Protein AF-A0A833SF35-F1 (afdb_monomer)

Radius of gyration: 20.29 Å; Cα contacts (8 Å, |Δi|>4): 28; chains: 1; bounding box: 48×50×48 Å

Sequence (119 aa):
MELAERFLLDALAYLECALGVVRYVLLKLRGSPYGRYASPGSAFGLPARAAWAVQELPSLALPLLACAGAGAPAERLNRWPSCILLAMFLVHYAQFVVSGIIFDLKLFDEVSFGTVSMN

pLDDT: mean 74.14, std 14.44, range [38.97, 95.25]

Mean predicted aligned error: 11.82 Å

Structure (mmCIF, N/CA/C/O backbone):
data_AF-A0A833SF35-F1
#
_entry.id   AF-A0A833SF35-F1
#
loop_
_atom_site.group_PDB
_atom_site.id
_atom_site.type_symbol
_atom_site.label_atom_id
_atom_site.label_alt_id
_atom_site.label_comp_id
_atom_site.label_asym_id
_atom_site.label_entity_id
_atom_site.label_seq_id
_atom_site.pdbx_PDB_ins_code
_atom_site.Cartn_x
_atom_site.Cartn_y
_atom_site.Cartn_z
_atom_site.occupancy
_atom_site.B_iso_or_equiv
_atom_site.auth_seq_id
_atom_site.auth_comp_id
_atom_site.auth_asym_id
_atom_site.auth_atom_id
_atom_site.pdbx_PDB_model_num
ATOM 1 N N . MET A 1 1 ? -23.901 -1.908 10.981 1.00 61.47 1 MET A N 1
ATOM 2 C CA . MET A 1 1 ? -22.784 -1.412 10.147 1.00 61.47 1 MET A CA 1
ATOM 3 C C . MET A 1 1 ? -21.484 -2.145 10.448 1.00 61.47 1 MET A C 1
ATOM 5 O O . MET A 1 1 ? -20.906 -2.671 9.513 1.00 61.47 1 MET A O 1
ATOM 9 N N . GLU A 1 2 ? -21.092 -2.304 11.714 1.00 72.12 2 GLU A N 1
ATOM 10 C CA . GLU A 1 2 ? -19.863 -3.028 12.089 1.00 72.12 2 GLU A CA 1
ATOM 11 C C . GLU A 1 2 ? -19.706 -4.452 11.506 1.00 72.12 2 GLU A C 1
ATOM 13 O O . GLU A 1 2 ? -18.603 -4.861 11.162 1.00 72.12 2 GLU A O 1
ATOM 18 N N . LEU A 1 3 ? -20.786 -5.240 11.413 1.00 76.25 3 LEU A N 1
ATOM 19 C CA . LEU A 1 3 ? -20.693 -6.606 10.881 1.00 76.25 3 LEU A CA 1
ATOM 20 C C . LEU A 1 3 ? -20.298 -6.604 9.393 1.00 76.25 3 LEU A C 1
ATOM 22 O O . LEU A 1 3 ? -19.453 -7.389 8.982 1.00 76.25 3 LEU A O 1
ATOM 26 N N . ALA A 1 4 ? -20.877 -5.689 8.610 1.00 84.44 4 ALA A N 1
ATOM 27 C CA . ALA A 1 4 ? -20.548 -5.525 7.196 1.00 84.44 4 ALA A CA 1
ATOM 28 C C . ALA A 1 4 ? -19.116 -4.999 7.003 1.00 84.44 4 ALA A C 1
ATOM 30 O O . ALA A 1 4 ? -18.422 -5.454 6.102 1.00 84.44 4 ALA A O 1
ATOM 31 N N . GLU A 1 5 ? -18.658 -4.097 7.879 1.00 84.50 5 GLU A N 1
ATOM 32 C CA . GLU A 1 5 ? -17.268 -3.623 7.901 1.00 84.50 5 GLU A CA 1
ATOM 33 C C . GLU A 1 5 ? -16.288 -4.775 8.151 1.00 84.50 5 GLU A C 1
ATOM 35 O O . GLU A 1 5 ? -15.343 -4.946 7.387 1.00 84.50 5 GLU A O 1
ATOM 40 N N . ARG A 1 6 ? -16.540 -5.613 9.165 1.00 85.56 6 ARG A N 1
ATOM 41 C CA . ARG A 1 6 ? -15.705 -6.790 9.455 1.00 85.56 6 ARG A CA 1
ATOM 42 C C . ARG A 1 6 ? -15.629 -7.755 8.276 1.00 85.56 6 ARG A C 1
ATOM 44 O O . ARG A 1 6 ? -14.535 -8.135 7.882 1.00 85.56 6 ARG A O 1
ATOM 51 N N . PHE A 1 7 ? -16.772 -8.087 7.675 1.00 91.56 7 PHE A N 1
ATOM 52 C CA . PHE A 1 7 ? -16.796 -8.960 6.499 1.00 91.56 7 PHE A CA 1
ATOM 53 C C . PHE A 1 7 ? -16.013 -8.379 5.320 1.00 91.56 7 PHE A C 1
ATOM 55 O O . PHE A 1 7 ? -15.317 -9.118 4.627 1.00 91.56 7 PHE A O 1
ATOM 62 N N . LEU A 1 8 ? -16.109 -7.067 5.094 1.00 91.25 8 LEU A N 1
ATOM 63 C CA . LEU A 1 8 ? -15.357 -6.402 4.036 1.00 91.25 8 LEU A CA 1
ATOM 64 C C . LEU A 1 8 ? -13.848 -6.445 4.309 1.00 91.25 8 LEU A C 1
ATOM 66 O O . LEU A 1 8 ? -13.081 -6.755 3.401 1.00 91.25 8 LEU A O 1
ATOM 70 N N . LEU A 1 9 ? -13.425 -6.170 5.546 1.00 89.75 9 LEU A N 1
ATOM 71 C CA . LEU A 1 9 ? -12.017 -6.222 5.946 1.00 89.75 9 LEU A CA 1
ATO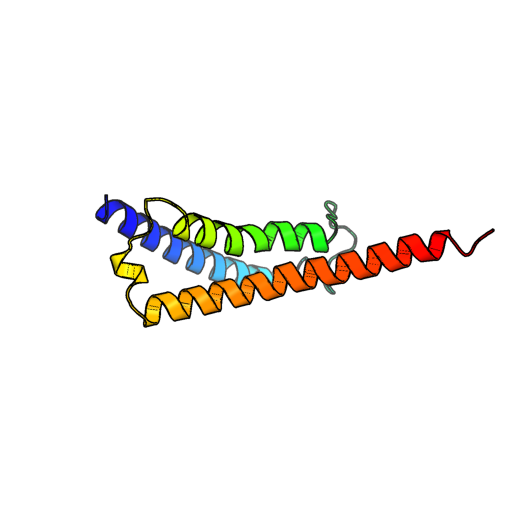M 72 C C . LEU A 1 9 ? -11.439 -7.635 5.807 1.00 89.75 9 LEU A C 1
ATOM 74 O O . LEU A 1 9 ? -10.356 -7.788 5.246 1.00 89.75 9 LEU A O 1
ATOM 78 N N . ASP A 1 10 ? -12.176 -8.661 6.237 1.00 92.56 10 ASP A N 1
ATOM 79 C CA . ASP A 1 10 ? -11.757 -10.057 6.086 1.00 92.56 10 ASP A CA 1
ATOM 80 C C . ASP A 1 10 ? -11.639 -10.442 4.605 1.00 92.56 10 ASP A C 1
ATOM 82 O O . ASP A 1 10 ? -10.640 -11.028 4.186 1.00 92.56 10 ASP A O 1
ATOM 86 N N . ALA A 1 11 ? -12.623 -10.068 3.781 1.00 94.12 11 ALA A N 1
ATOM 87 C CA . ALA A 1 11 ? -12.592 -10.336 2.345 1.00 94.12 11 ALA A CA 1
ATOM 88 C C . ALA A 1 11 ? -11.390 -9.670 1.655 1.00 94.12 11 ALA A C 1
ATOM 90 O O . ALA A 1 11 ? -10.728 -10.304 0.831 1.00 94.12 11 ALA A O 1
ATOM 91 N N . LEU A 1 12 ? -11.078 -8.418 2.009 1.00 92.31 12 LEU A N 1
ATOM 92 C CA . LEU A 1 12 ? -9.908 -7.703 1.496 1.00 92.31 12 LEU A CA 1
ATOM 93 C C . LEU A 1 12 ? -8.597 -8.356 1.949 1.00 92.31 12 LEU A C 1
ATOM 95 O O . LEU A 1 12 ? -7.699 -8.518 1.126 1.00 92.31 12 LEU A O 1
ATOM 99 N N . ALA A 1 13 ? -8.503 -8.799 3.205 1.00 92.50 13 ALA A N 1
ATOM 100 C CA . ALA A 1 13 ? -7.321 -9.491 3.718 1.00 92.50 13 ALA A CA 1
ATOM 101 C C . ALA A 1 13 ? -7.065 -10.820 2.983 1.00 92.50 13 ALA A C 1
ATOM 103 O O . ALA A 1 13 ? -5.936 -11.111 2.575 1.00 92.50 13 ALA A O 1
ATOM 104 N N . TYR A 1 14 ? -8.115 -11.616 2.747 1.00 94.88 14 TYR A N 1
ATOM 105 C CA . TYR A 1 14 ? -7.998 -12.846 1.958 1.00 94.88 14 TYR A CA 1
ATOM 106 C C . TYR A 1 14 ? -7.633 -12.564 0.499 1.00 94.88 14 TYR A C 1
ATOM 108 O O . TYR A 1 14 ? -6.816 -13.286 -0.079 1.00 94.88 14 TYR A O 1
ATOM 116 N N . LEU A 1 15 ? -8.199 -11.507 -0.090 1.00 95.25 15 LEU A N 1
ATOM 117 C CA . LEU A 1 15 ? -7.865 -11.083 -1.445 1.00 95.25 15 LEU A CA 1
ATOM 118 C C . LEU A 1 15 ? -6.391 -10.670 -1.556 1.00 95.25 15 LEU A C 1
ATOM 120 O O . LEU A 1 15 ? -5.715 -11.103 -2.485 1.00 95.25 15 LEU A O 1
ATOM 124 N N . GLU A 1 16 ? -5.875 -9.888 -0.608 1.00 93.44 16 GLU A N 1
ATOM 125 C CA . GLU A 1 16 ? -4.469 -9.472 -0.570 1.00 93.44 16 GLU A CA 1
ATOM 126 C C . GLU A 1 16 ? -3.530 -10.681 -0.480 1.00 93.44 16 GLU A C 1
ATOM 128 O O . GLU A 1 16 ? -2.574 -10.791 -1.251 1.00 93.44 16 GLU A O 1
ATOM 133 N N . CYS A 1 17 ? -3.853 -11.648 0.383 1.00 94.62 17 CYS A N 1
ATOM 134 C CA . CYS A 1 17 ? -3.107 -12.901 0.485 1.00 94.62 17 CYS A CA 1
ATOM 135 C C . CYS A 1 17 ? -3.107 -13.682 -0.840 1.00 94.62 17 CYS A C 1
ATOM 137 O O . CYS A 1 17 ? -2.052 -14.127 -1.302 1.00 94.62 17 CYS A O 1
ATOM 139 N N . ALA A 1 18 ? -4.269 -13.820 -1.484 1.00 95.00 18 ALA A N 1
ATOM 140 C CA . ALA A 1 18 ? -4.389 -14.502 -2.770 1.00 95.00 18 ALA A CA 1
ATOM 141 C C . ALA A 1 18 ? -3.575 -13.798 -3.868 1.00 95.00 18 ALA A C 1
ATOM 143 O O . ALA A 1 18 ? -2.819 -14.447 -4.597 1.00 95.00 18 ALA A O 1
ATOM 144 N N . LEU A 1 19 ? -3.666 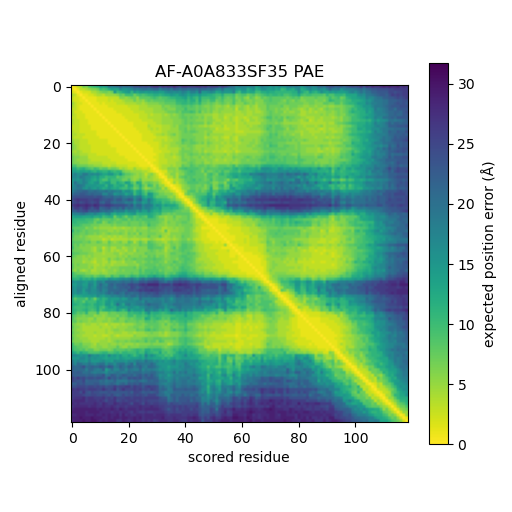-12.467 -3.953 1.00 93.31 19 LEU A N 1
ATOM 145 C CA . LEU A 1 19 ? -2.880 -11.657 -4.885 1.00 93.31 19 LEU A CA 1
ATOM 146 C C . LEU A 1 19 ? -1.376 -11.785 -4.618 1.00 93.31 19 LEU A C 1
ATOM 148 O O . LEU A 1 19 ? -0.603 -11.867 -5.573 1.00 93.31 19 LEU A O 1
ATOM 152 N N . GLY A 1 20 ? -0.960 -11.875 -3.353 1.00 91.25 20 GLY A N 1
ATOM 153 C CA . GLY A 1 20 ? 0.427 -12.121 -2.962 1.00 91.25 20 GLY A CA 1
ATOM 154 C C . GLY A 1 20 ? 0.966 -13.448 -3.501 1.00 91.25 20 GLY A C 1
ATOM 155 O O . GLY A 1 20 ? 2.026 -13.474 -4.132 1.00 91.25 20 GLY A O 1
ATOM 156 N N . VAL A 1 21 ? 0.213 -14.541 -3.336 1.00 95.19 21 VAL A N 1
ATOM 157 C CA . VAL A 1 21 ? 0.586 -15.866 -3.868 1.00 95.19 21 VAL A CA 1
ATOM 158 C C . VAL A 1 21 ? 0.658 -15.843 -5.394 1.00 95.19 21 VAL A C 1
ATOM 160 O O . VAL A 1 21 ? 1.656 -16.274 -5.977 1.00 95.19 21 VAL A O 1
ATOM 163 N N . VAL A 1 22 ? -0.363 -15.290 -6.052 1.00 94.06 22 VAL A N 1
ATOM 164 C CA . VAL A 1 22 ? -0.392 -15.161 -7.516 1.00 94.06 22 VAL A CA 1
ATOM 165 C C . VAL A 1 22 ? 0.806 -14.346 -8.002 1.00 94.06 22 VAL A C 1
ATOM 167 O O . VAL A 1 22 ? 1.504 -14.760 -8.931 1.00 94.06 22 VAL A O 1
ATOM 170 N N . ARG A 1 23 ? 1.101 -13.213 -7.357 1.00 88.56 23 ARG A N 1
ATOM 171 C CA . ARG A 1 23 ? 2.217 -12.348 -7.741 1.00 88.56 23 ARG A CA 1
ATOM 172 C C . ARG A 1 23 ? 3.565 -13.026 -7.533 1.00 88.56 23 ARG A C 1
ATOM 174 O O . ARG A 1 23 ? 4.426 -12.894 -8.400 1.00 88.56 23 ARG A O 1
ATOM 181 N N . TYR A 1 24 ? 3.742 -13.768 -6.443 1.00 90.12 24 TYR A N 1
ATOM 182 C CA . TYR A 1 24 ? 4.948 -14.555 -6.191 1.00 90.12 24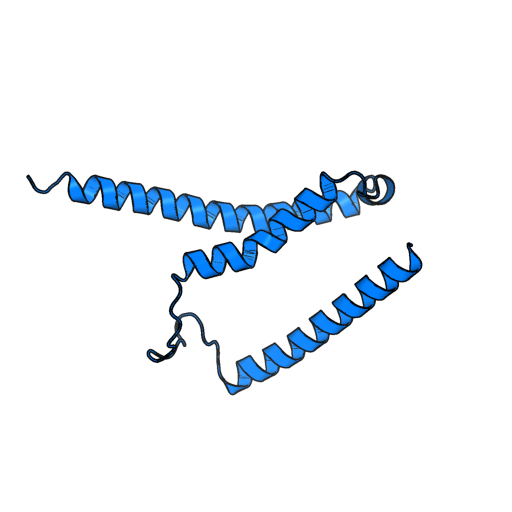 TYR A CA 1
ATOM 183 C C . TYR A 1 24 ? 5.203 -15.570 -7.312 1.00 90.12 24 TYR A C 1
ATOM 185 O O . TYR A 1 24 ? 6.298 -15.607 -7.880 1.00 90.12 24 TYR A O 1
ATOM 193 N N . VAL A 1 25 ? 4.178 -16.342 -7.687 1.00 93.00 25 VAL A N 1
ATOM 194 C CA . VAL A 1 25 ? 4.270 -17.321 -8.780 1.00 93.00 25 VAL A CA 1
ATOM 195 C C . VAL A 1 25 ? 4.584 -16.622 -10.106 1.00 93.00 25 VAL A C 1
ATOM 197 O O . VAL A 1 25 ? 5.501 -17.031 -10.817 1.00 93.00 25 VAL A O 1
ATOM 200 N N . LEU A 1 26 ? 3.896 -15.523 -10.426 1.00 87.62 26 LEU A N 1
ATOM 201 C CA . LEU A 1 26 ? 4.151 -14.756 -11.650 1.00 87.62 26 LEU A CA 1
ATOM 202 C C . LEU A 1 26 ? 5.575 -14.189 -11.704 1.00 87.62 26 LEU A C 1
ATOM 204 O O . LEU A 1 26 ? 6.217 -14.271 -12.749 1.00 87.62 26 LEU A O 1
ATOM 208 N N . LEU A 1 27 ? 6.087 -13.653 -10.593 1.00 86.38 27 LEU A N 1
ATOM 209 C CA . LEU A 1 27 ? 7.456 -13.137 -10.507 1.00 86.38 27 LEU A CA 1
ATOM 210 C C . LEU A 1 27 ? 8.493 -14.242 -10.715 1.00 86.38 27 LEU A C 1
ATOM 212 O O . LEU A 1 27 ? 9.495 -14.007 -11.386 1.00 86.38 27 LEU A O 1
ATOM 216 N N . LYS A 1 28 ? 8.247 -15.450 -10.195 1.00 86.75 28 LYS A N 1
ATOM 217 C CA . LYS A 1 28 ? 9.109 -16.614 -10.442 1.00 86.75 28 LYS A CA 1
ATOM 218 C C . LYS A 1 28 ? 9.119 -17.037 -11.912 1.00 86.75 28 LYS A C 1
ATOM 220 O O . LYS A 1 28 ? 10.170 -17.425 -12.409 1.00 86.75 28 LYS A O 1
ATOM 225 N N . LEU A 1 29 ? 7.977 -16.958 -12.598 1.00 86.81 29 LEU A N 1
ATOM 226 C CA . LEU A 1 29 ? 7.837 -17.416 -13.985 1.00 86.81 29 LEU A CA 1
ATOM 227 C C . LEU A 1 29 ? 8.283 -16.385 -15.029 1.00 86.81 29 LEU A C 1
ATOM 229 O O . LEU A 1 29 ? 8.808 -16.760 -16.074 1.00 86.81 29 LEU A O 1
ATOM 233 N N . ARG A 1 30 ? 8.021 -15.095 -14.794 1.00 80.19 30 ARG A N 1
ATOM 234 C CA . ARG A 1 30 ? 8.198 -14.022 -15.791 1.00 80.19 30 ARG A CA 1
ATOM 235 C C . ARG A 1 30 ? 9.255 -12.986 -15.409 1.00 80.19 30 ARG A C 1
ATOM 237 O O . ARG A 1 30 ? 9.594 -12.153 -16.244 1.00 80.19 30 ARG A O 1
ATOM 244 N N . GLY A 1 31 ? 9.774 -13.026 -14.182 1.00 73.81 31 GLY A N 1
ATOM 245 C CA . GLY A 1 31 ? 10.636 -11.972 -13.655 1.00 73.81 31 GLY A CA 1
ATOM 246 C C . GLY A 1 31 ? 9.877 -10.666 -13.393 1.00 73.81 31 GLY A C 1
ATOM 247 O O . GLY A 1 31 ? 8.671 -10.552 -13.624 1.00 73.81 31 GLY A O 1
ATOM 248 N N . SER A 1 32 ? 10.581 -9.664 -12.863 1.00 72.00 32 SER A N 1
ATOM 249 C CA . SER A 1 32 ? 10.000 -8.334 -12.657 1.00 72.00 32 SER A CA 1
ATOM 250 C C . SER A 1 32 ? 9.889 -7.594 -13.996 1.00 72.00 32 SER A C 1
ATOM 252 O O . SER A 1 32 ? 10.916 -7.392 -14.639 1.00 72.00 32 SER A O 1
ATOM 254 N N . PRO A 1 33 ? 8.699 -7.110 -14.401 1.00 69.12 33 PRO A N 1
ATOM 255 C CA . PRO A 1 33 ? 8.554 -6.284 -15.601 1.00 69.12 33 PRO A CA 1
ATOM 256 C C . PRO A 1 33 ? 9.074 -4.845 -15.411 1.00 69.12 33 PRO A C 1
ATOM 258 O O . PRO A 1 33 ? 9.025 -4.050 -16.344 1.00 69.12 33 PRO A O 1
ATOM 261 N N . TYR A 1 34 ? 9.562 -4.505 -14.213 1.00 68.06 34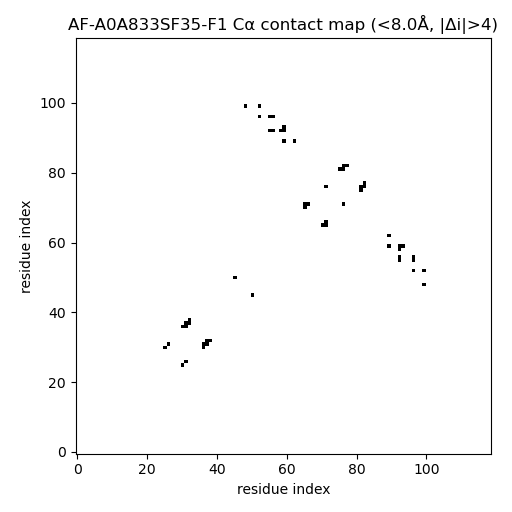 TYR A N 1
ATOM 262 C CA . TYR A 1 34 ? 10.103 -3.193 -13.860 1.00 68.06 34 TYR A CA 1
ATOM 263 C C . TYR A 1 3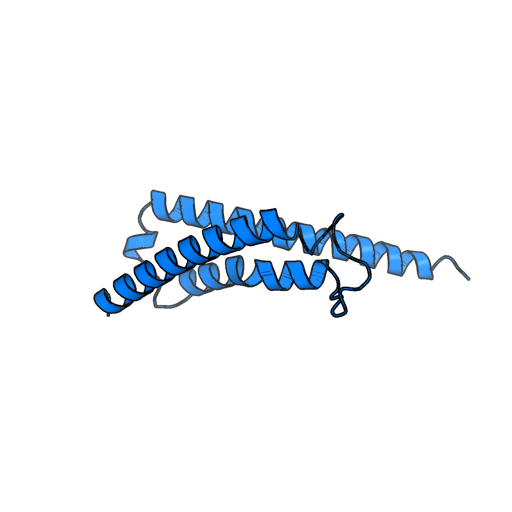4 ? 11.592 -3.278 -13.500 1.00 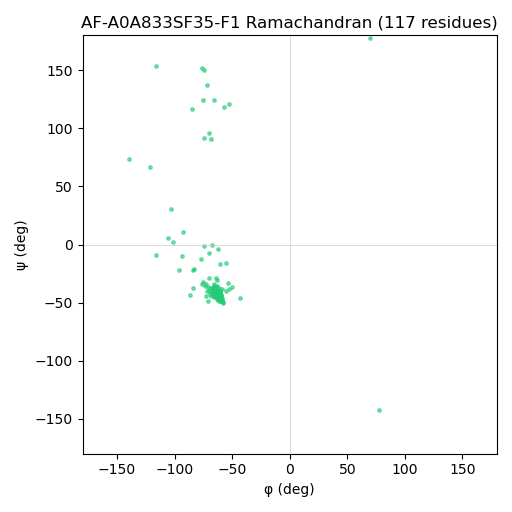68.06 34 TYR A C 1
ATOM 265 O O . TYR A 1 34 ? 12.069 -4.300 -12.992 1.00 68.06 34 TYR A O 1
ATOM 273 N N . GLY A 1 35 ? 12.315 -2.173 -13.697 1.00 69.25 35 GLY A N 1
ATOM 274 C CA . GLY A 1 35 ? 13.724 -2.036 -13.324 1.00 69.25 35 GLY A CA 1
ATOM 275 C C . GLY A 1 35 ? 14.673 -2.736 -14.299 1.00 69.25 35 GLY A C 1
ATOM 276 O O . GLY A 1 35 ? 14.447 -2.745 -15.504 1.00 69.25 35 GLY A O 1
ATOM 277 N N . ARG A 1 36 ? 15.747 -3.341 -13.778 1.00 66.00 36 ARG A N 1
ATOM 278 C CA . ARG A 1 36 ? 16.837 -3.952 -14.570 1.00 66.00 36 ARG A CA 1
ATOM 279 C C . ARG A 1 36 ? 16.394 -5.105 -15.489 1.00 66.00 36 ARG A C 1
ATOM 281 O O . ARG A 1 36 ? 17.137 -5.477 -16.388 1.00 66.00 36 ARG A O 1
ATOM 288 N N . TYR A 1 37 ? 15.211 -5.665 -15.249 1.00 66.69 37 TYR A N 1
ATOM 289 C CA . TYR A 1 37 ? 14.646 -6.789 -16.001 1.00 66.69 37 TYR A CA 1
ATOM 290 C C . TYR A 1 37 ? 13.518 -6.365 -16.955 1.00 66.69 37 TYR A C 1
ATOM 292 O O . TYR A 1 37 ? 12.879 -7.220 -17.568 1.00 66.69 37 TYR A O 1
ATOM 300 N N . ALA A 1 38 ? 13.260 -5.058 -17.088 1.00 66.62 38 ALA A N 1
ATOM 301 C CA . ALA A 1 38 ? 12.274 -4.551 -18.030 1.00 66.62 38 ALA A CA 1
ATOM 302 C C . ALA A 1 38 ? 12.727 -4.830 -19.473 1.00 66.62 38 ALA A C 1
ATOM 304 O O . ALA A 1 38 ? 13.821 -4.442 -19.884 1.00 66.62 38 ALA A O 1
ATOM 305 N N . SER A 1 39 ? 11.876 -5.508 -20.246 1.00 63.84 39 SER A N 1
ATOM 306 C CA . SER A 1 39 ? 12.109 -5.703 -21.677 1.00 63.84 39 SER A CA 1
ATOM 307 C C . SER A 1 39 ? 11.901 -4.374 -22.422 1.00 63.84 39 SER A C 1
ATOM 309 O O . SER A 1 39 ? 10.904 -3.697 -22.150 1.00 63.84 39 SER A O 1
ATOM 311 N N . PRO A 1 40 ? 12.765 -4.009 -23.392 1.00 60.62 40 PRO A N 1
ATOM 312 C CA . PRO A 1 40 ? 12.643 -2.774 -24.179 1.00 60.62 40 PRO A CA 1
ATOM 313 C C . PRO A 1 40 ? 11.299 -2.598 -24.911 1.00 60.62 40 PRO A C 1
ATOM 315 O O . PRO A 1 40 ? 10.982 -1.499 -25.348 1.00 60.62 40 PRO A O 1
ATOM 318 N N . GLY A 1 41 ? 10.509 -3.670 -25.055 1.00 58.12 41 GLY A N 1
ATOM 319 C CA . GLY A 1 41 ? 9.219 -3.682 -25.753 1.00 58.12 41 GLY A CA 1
ATOM 320 C C . GLY A 1 41 ? 7.976 -3.446 -24.884 1.00 58.12 41 GLY A C 1
ATOM 321 O O . GLY A 1 41 ? 6.868 -3.679 -25.366 1.00 58.12 41 GLY A O 1
ATOM 322 N N . SER A 1 42 ? 8.105 -3.037 -23.615 1.00 60.41 42 SER A N 1
ATOM 323 C CA . SER A 1 42 ? 6.934 -2.689 -22.792 1.00 60.41 42 SER A CA 1
ATOM 324 C C . SER A 1 42 ? 6.309 -1.378 -23.292 1.00 60.41 42 SER A C 1
ATOM 326 O O . SER A 1 42 ? 6.761 -0.287 -22.959 1.00 60.41 42 SER A O 1
ATOM 328 N N . ALA A 1 43 ? 5.280 -1.498 -24.132 1.00 54.00 43 ALA A N 1
ATOM 329 C CA . ALA A 1 43 ? 4.699 -0.420 -24.940 1.00 54.00 43 ALA A CA 1
ATOM 330 C C . ALA A 1 43 ? 3.977 0.704 -24.159 1.00 54.00 43 ALA A C 1
ATOM 332 O O . ALA A 1 43 ? 3.499 1.655 -24.768 1.00 54.00 43 ALA A O 1
ATOM 333 N N . PHE A 1 44 ? 3.909 0.627 -22.827 1.00 59.31 44 PHE A N 1
ATOM 334 C CA . PHE A 1 44 ? 3.316 1.651 -21.958 1.00 59.31 44 PHE A CA 1
ATOM 335 C C . PHE A 1 44 ? 4.353 2.155 -20.948 1.00 59.31 44 PHE A C 1
ATOM 337 O O . PHE A 1 44 ? 4.276 1.909 -19.744 1.00 59.31 44 PHE A O 1
ATOM 344 N N . GLY A 1 45 ? 5.377 2.839 -21.453 1.00 65.31 45 GLY A N 1
ATOM 345 C CA . GLY A 1 45 ? 6.369 3.503 -20.616 1.00 65.31 45 GLY A CA 1
ATOM 346 C C . GLY A 1 45 ? 5.789 4.771 -19.995 1.00 65.31 45 GLY A C 1
ATOM 347 O O . GLY A 1 45 ? 5.869 5.837 -20.595 1.00 65.31 45 GLY A O 1
ATOM 348 N N . LEU A 1 46 ? 5.216 4.676 -18.794 1.00 70.75 46 LEU A N 1
ATOM 349 C CA . LEU A 1 46 ? 5.045 5.862 -17.953 1.00 70.75 46 LEU A CA 1
ATOM 350 C C . LEU A 1 46 ? 6.405 6.260 -17.356 1.00 70.75 46 LEU A C 1
ATOM 352 O O . LEU A 1 46 ? 7.223 5.376 -17.073 1.00 70.75 46 LEU A O 1
ATOM 356 N N . PRO A 1 47 ? 6.645 7.555 -17.076 1.00 76.25 47 PRO A N 1
ATOM 357 C CA . PRO A 1 47 ? 7.777 7.958 -16.255 1.00 76.25 47 PRO A CA 1
ATOM 358 C C . PRO A 1 47 ? 7.743 7.177 -14.939 1.00 76.25 47 PRO A C 1
ATOM 360 O O . PRO A 1 47 ? 6.761 7.252 -14.197 1.00 76.25 47 PRO A O 1
ATOM 363 N N . ALA A 1 48 ? 8.806 6.422 -14.644 1.00 73.75 48 ALA A N 1
ATOM 364 C CA . ALA A 1 48 ? 8.844 5.508 -13.498 1.00 73.75 48 ALA A CA 1
ATOM 365 C C . ALA A 1 48 ? 8.484 6.205 -12.174 1.00 73.75 48 ALA A C 1
ATOM 367 O O . ALA A 1 48 ? 7.832 5.622 -11.316 1.00 73.75 48 ALA A O 1
ATOM 368 N N . ARG A 1 49 ? 8.850 7.485 -12.051 1.00 70.69 49 ARG A N 1
ATOM 369 C CA . ARG A 1 49 ? 8.552 8.336 -10.894 1.00 70.69 49 ARG A CA 1
ATOM 370 C C . ARG A 1 49 ? 7.067 8.660 -10.761 1.00 70.69 49 ARG A C 1
ATOM 372 O O . ARG A 1 49 ? 6.535 8.555 -9.666 1.00 70.69 49 ARG A O 1
ATOM 379 N N . ALA A 1 50 ? 6.398 9.007 -11.862 1.00 74.69 50 ALA A N 1
ATOM 380 C CA . ALA A 1 50 ? 4.961 9.273 -11.862 1.00 74.69 50 ALA A CA 1
ATOM 381 C C . ALA A 1 50 ? 4.175 7.997 -11.541 1.00 74.69 50 ALA A C 1
ATOM 383 O O . ALA A 1 50 ? 3.251 8.031 -10.734 1.00 74.69 50 ALA A O 1
ATOM 384 N N . ALA A 1 51 ? 4.593 6.861 -12.108 1.00 79.31 51 ALA A N 1
ATOM 385 C CA . ALA A 1 51 ? 4.008 5.562 -11.790 1.00 79.31 51 ALA A CA 1
ATOM 386 C C . ALA A 1 51 ? 4.164 5.220 -10.298 1.00 79.31 51 ALA A C 1
ATOM 388 O O . ALA A 1 51 ? 3.188 4.844 -9.658 1.00 79.31 51 ALA A O 1
ATOM 389 N N . TRP A 1 52 ? 5.357 5.415 -9.728 1.00 75.44 52 TRP A N 1
ATOM 390 C CA . TRP A 1 52 ? 5.610 5.201 -8.299 1.00 75.44 52 TRP A CA 1
ATOM 391 C C . TRP A 1 52 ? 4.831 6.166 -7.401 1.00 75.44 52 TRP A C 1
ATOM 393 O O . TRP A 1 52 ? 4.221 5.731 -6.432 1.00 75.44 52 TRP A O 1
ATOM 403 N N . ALA A 1 53 ? 4.786 7.459 -7.727 1.00 78.81 53 ALA A N 1
ATOM 404 C CA . ALA A 1 53 ? 4.035 8.434 -6.941 1.00 78.81 53 ALA A CA 1
ATOM 405 C C . ALA A 1 53 ? 2.535 8.106 -6.922 1.00 78.81 53 ALA A C 1
ATOM 407 O O . ALA A 1 53 ? 1.928 8.077 -5.857 1.00 78.81 53 ALA A O 1
ATOM 408 N N . VAL A 1 54 ? 1.944 7.797 -8.080 1.00 83.81 54 VAL A N 1
ATOM 409 C CA . VAL A 1 54 ? 0.522 7.428 -8.184 1.00 83.81 54 VAL A CA 1
ATOM 410 C C . VAL A 1 54 ? 0.228 6.100 -7.482 1.00 83.81 54 VAL A C 1
ATOM 412 O O . VAL A 1 54 ? -0.848 5.948 -6.911 1.00 83.81 54 VAL A O 1
ATOM 415 N N . GLN A 1 55 ? 1.170 5.153 -7.498 1.00 83.38 55 GLN A N 1
ATOM 416 C CA . GLN A 1 55 ? 1.016 3.862 -6.829 1.00 83.38 55 GLN A CA 1
ATOM 417 C C . GLN A 1 55 ? 1.042 3.987 -5.297 1.00 83.38 55 GLN A C 1
ATOM 419 O O . GLN A 1 55 ? 0.269 3.316 -4.621 1.00 83.38 55 GLN A O 1
ATOM 424 N N . GLU A 1 56 ? 1.908 4.839 -4.751 1.00 81.94 56 GLU A N 1
ATOM 425 C CA . GLU A 1 56 ? 2.187 4.887 -3.307 1.00 81.94 56 GLU A CA 1
ATOM 426 C C . GLU A 1 56 ? 1.367 5.964 -2.571 1.00 81.94 56 GLU A C 1
ATOM 428 O O . GLU A 1 56 ? 1.122 5.864 -1.368 1.00 81.94 56 GLU A O 1
ATOM 433 N N . LEU A 1 57 ? 0.872 6.983 -3.285 1.00 81.94 57 LEU A N 1
ATOM 434 C CA . LEU A 1 57 ? 0.055 8.064 -2.722 1.00 81.94 57 LEU A CA 1
ATOM 435 C C . LEU A 1 57 ? -1.264 7.596 -2.075 1.00 81.94 57 LEU A C 1
ATOM 437 O O . LEU A 1 57 ? -1.586 8.122 -1.007 1.00 81.94 57 LEU A O 1
ATOM 441 N N . PRO A 1 58 ? -2.026 6.622 -2.619 1.00 86.06 58 PRO A N 1
ATOM 442 C CA . PRO A 1 58 ? -3.249 6.126 -1.984 1.00 86.06 58 PRO A CA 1
ATOM 443 C C . PRO A 1 58 ? -3.003 5.564 -0.583 1.00 86.06 58 PRO A C 1
ATOM 445 O O . PRO A 1 58 ? -3.795 5.823 0.324 1.00 86.06 58 PRO A O 1
ATOM 448 N N . SER A 1 59 ? -1.877 4.870 -0.388 1.00 85.75 59 SER A N 1
ATOM 449 C CA . SER A 1 59 ? -1.482 4.319 0.908 1.00 85.75 59 SER A CA 1
ATOM 450 C C . SER A 1 59 ? -1.222 5.412 1.941 1.00 85.75 59 SER A C 1
ATOM 452 O O . SER A 1 59 ? -1.479 5.192 3.111 1.00 85.75 59 SER A O 1
ATOM 454 N N . LEU A 1 60 ? -0.795 6.615 1.546 1.00 84.88 60 LEU A N 1
ATOM 455 C CA . LEU A 1 60 ? -0.649 7.747 2.468 1.00 84.88 60 LEU A CA 1
ATOM 456 C C . LEU A 1 60 ? -1.953 8.544 2.641 1.00 84.88 60 LEU A C 1
ATOM 458 O O . LEU A 1 60 ? -2.319 8.917 3.755 1.00 84.88 60 LEU A O 1
ATOM 462 N N . ALA A 1 61 ? -2.659 8.814 1.543 1.00 85.56 61 ALA A N 1
ATOM 463 C CA . ALA A 1 61 ? -3.822 9.696 1.526 1.00 85.56 61 ALA A CA 1
ATOM 464 C C . ALA A 1 61 ? -5.053 9.074 2.199 1.00 85.56 61 ALA A C 1
ATOM 466 O O . ALA A 1 61 ? -5.762 9.767 2.929 1.00 85.56 61 ALA A O 1
ATOM 467 N N . LEU A 1 62 ? -5.306 7.776 1.988 1.00 85.75 62 LEU A N 1
ATOM 468 C CA . LEU A 1 62 ? -6.489 7.108 2.537 1.00 85.75 62 LEU A CA 1
ATOM 469 C C . LEU A 1 62 ? -6.472 7.036 4.073 1.00 85.75 62 LEU A C 1
ATOM 471 O O . LEU A 1 62 ? -7.490 7.387 4.670 1.00 85.75 62 LEU A O 1
ATOM 475 N N . PRO A 1 63 ? -5.365 6.670 4.751 1.00 84.25 63 PRO A N 1
ATOM 476 C CA . PRO A 1 63 ? -5.322 6.696 6.211 1.00 84.25 63 PRO A CA 1
ATOM 477 C C . PRO A 1 63 ? -5.418 8.108 6.791 1.00 84.25 63 PRO A C 1
ATOM 479 O O . PRO A 1 63 ? -6.075 8.296 7.809 1.00 84.25 63 PRO A O 1
ATOM 482 N N . LEU A 1 64 ? -4.827 9.117 6.139 1.00 84.00 64 LEU A N 1
ATOM 483 C CA . LEU A 1 64 ? -4.965 10.514 6.568 1.00 84.00 64 LEU A CA 1
ATOM 484 C C . LEU A 1 64 ? -6.414 10.997 6.455 1.00 84.00 64 LEU A C 1
ATOM 486 O O . LEU A 1 64 ? -6.924 11.621 7.385 1.00 84.00 64 LEU A O 1
ATOM 490 N N . LEU A 1 65 ? -7.097 10.666 5.356 1.00 84.19 65 LEU A N 1
ATOM 491 C CA . LEU A 1 65 ? -8.514 10.977 5.182 1.00 84.19 65 LEU A CA 1
ATOM 492 C C . LEU A 1 65 ? -9.380 10.226 6.201 1.00 84.19 65 LEU A C 1
ATOM 494 O O . LEU A 1 65 ? -10.310 10.807 6.754 1.00 84.19 65 LEU A O 1
ATOM 498 N N . ALA A 1 66 ? -9.051 8.965 6.493 1.00 81.50 66 ALA A N 1
ATOM 499 C CA . ALA A 1 66 ? -9.727 8.179 7.520 1.00 81.50 66 ALA A CA 1
ATOM 500 C C . ALA A 1 66 ? -9.542 8.777 8.925 1.00 81.50 66 ALA A C 1
ATOM 502 O O . ALA A 1 66 ? -10.484 8.748 9.711 1.00 81.50 66 ALA A O 1
ATOM 503 N N . CYS A 1 67 ? -8.378 9.364 9.227 1.00 78.38 67 CYS A N 1
ATOM 504 C CA . CYS A 1 67 ? -8.136 10.113 10.465 1.00 78.38 67 CYS A CA 1
ATOM 505 C C . CYS A 1 67 ? -8.873 11.460 10.511 1.00 78.38 67 CYS A C 1
ATOM 507 O O . CYS A 1 67 ? -9.307 11.875 11.581 1.00 78.38 67 CYS A O 1
ATOM 509 N N . ALA A 1 68 ? -8.981 12.158 9.375 1.00 78.50 68 ALA A N 1
ATOM 510 C CA . ALA A 1 68 ? -9.583 13.490 9.284 1.00 78.50 68 ALA A CA 1
ATOM 511 C C . ALA A 1 68 ? -11.119 13.469 9.156 1.00 78.50 68 ALA A C 1
ATOM 513 O O . ALA A 1 68 ? -11.779 14.470 9.435 1.00 78.50 68 ALA A O 1
ATOM 514 N N . GLY A 1 69 ? -11.700 12.354 8.707 1.00 72.31 69 GLY A N 1
ATOM 515 C CA . GLY A 1 69 ? -13.140 12.194 8.543 1.00 72.31 69 GLY A CA 1
ATOM 516 C C . GLY A 1 69 ? -13.883 11.978 9.865 1.00 72.31 69 GLY A C 1
ATOM 517 O O . GLY A 1 69 ? -13.375 11.357 10.796 1.00 72.31 69 GLY A O 1
ATOM 518 N N . ALA A 1 70 ? -15.152 12.396 9.911 1.00 52.91 70 ALA A N 1
ATOM 519 C CA . ALA A 1 70 ? -16.051 12.235 11.065 1.00 52.91 70 ALA A CA 1
ATOM 520 C C . ALA A 1 70 ? -16.354 10.768 11.459 1.00 52.91 70 ALA A C 1
ATOM 522 O O . ALA A 1 70 ? -17.065 10.524 12.430 1.00 52.91 70 ALA A O 1
ATOM 523 N N . GLY A 1 71 ? -15.846 9.796 10.695 1.00 53.19 71 GLY A N 1
ATOM 524 C CA . GLY A 1 71 ? -15.990 8.360 10.932 1.00 53.19 71 GLY A CA 1
ATOM 525 C C . GLY A 1 71 ? -14.766 7.692 11.560 1.00 53.19 71 GLY A C 1
ATOM 526 O O . GLY A 1 71 ? -14.798 6.476 11.731 1.00 53.19 71 GLY A O 1
ATOM 527 N N . ALA A 1 72 ? -13.698 8.432 11.893 1.00 57.31 72 ALA A N 1
ATOM 528 C CA . ALA A 1 72 ? -12.577 7.866 12.637 1.00 57.31 72 ALA A CA 1
ATOM 529 C C . ALA A 1 72 ? -13.114 7.290 13.960 1.00 57.31 72 ALA A C 1
ATOM 531 O O . ALA A 1 72 ? -13.671 8.051 14.758 1.00 57.31 72 ALA A O 1
ATOM 532 N N . PRO A 1 73 ? -12.986 5.977 14.228 1.00 60.03 73 PRO A N 1
ATOM 533 C CA . PRO A 1 73 ? -13.409 5.417 15.500 1.00 60.03 73 PRO A CA 1
ATOM 534 C C . PRO A 1 73 ? -12.466 5.958 16.573 1.00 60.03 73 PRO A C 1
ATOM 536 O O . PRO A 1 73 ? -11.407 5.382 16.831 1.00 60.03 73 PRO A O 1
ATOM 539 N N . ALA A 1 74 ? -12.842 7.095 17.165 1.00 60.12 74 ALA A N 1
ATOM 540 C CA . ALA A 1 74 ? -12.053 7.820 18.151 1.00 60.12 74 ALA A CA 1
ATOM 541 C C . ALA A 1 74 ? -11.572 6.870 19.256 1.00 60.12 74 ALA A C 1
ATOM 543 O O . ALA A 1 74 ? -10.416 6.934 19.646 1.00 60.12 74 ALA A O 1
ATOM 544 N N . GLU A 1 75 ? -12.391 5.892 19.659 1.00 61.69 75 GLU A N 1
ATOM 545 C CA . GLU A 1 75 ? -12.020 4.854 20.629 1.00 61.69 75 GLU A CA 1
ATOM 546 C C . GLU A 1 75 ? -10.902 3.898 20.180 1.00 61.69 75 GLU A C 1
ATOM 548 O O . GLU A 1 75 ? -10.088 3.483 21.005 1.00 61.69 75 GLU A O 1
ATOM 553 N N . ARG A 1 76 ? -10.837 3.522 18.895 1.00 65.12 76 ARG A N 1
ATOM 554 C CA . ARG A 1 76 ? -9.801 2.604 18.383 1.00 65.12 76 ARG A CA 1
ATOM 555 C C . ARG A 1 76 ? -8.459 3.313 18.234 1.00 65.12 76 ARG A C 1
ATOM 557 O O . ARG A 1 76 ? -7.427 2.689 18.465 1.00 65.12 76 ARG A O 1
ATOM 564 N N . LEU A 1 77 ? -8.474 4.603 17.890 1.00 65.75 77 LEU A N 1
ATOM 565 C CA . LEU A 1 77 ? -7.262 5.414 17.757 1.00 65.75 77 LEU A CA 1
ATOM 566 C C . LEU A 1 77 ? -6.763 5.970 19.103 1.00 65.75 77 LEU A C 1
ATOM 568 O O . LEU A 1 77 ? -5.573 6.227 19.249 1.00 65.75 77 LEU A O 1
ATOM 572 N N . ASN A 1 78 ? -7.632 6.060 20.119 1.00 67.19 78 ASN A N 1
ATOM 573 C CA . ASN A 1 78 ? -7.254 6.446 21.487 1.00 67.19 78 ASN A CA 1
ATOM 574 C C . ASN A 1 78 ? -6.415 5.372 22.212 1.00 67.19 78 ASN A C 1
ATOM 576 O O . ASN A 1 78 ? -5.904 5.590 23.310 1.00 67.19 78 ASN A O 1
ATOM 580 N N . ARG A 1 79 ? -6.257 4.184 21.611 1.00 78.25 79 ARG A N 1
ATOM 581 C CA . ARG A 1 79 ? -5.347 3.147 22.104 1.00 78.25 79 ARG A CA 1
ATOM 582 C C . ARG A 1 79 ? -3.937 3.409 21.581 1.00 78.25 79 ARG A C 1
ATOM 584 O O . ARG A 1 79 ? -3.681 3.302 20.382 1.00 78.25 79 ARG A O 1
ATOM 591 N N . TRP A 1 80 ? -3.011 3.660 22.505 1.00 79.06 80 TRP A N 1
ATOM 592 C CA . TRP A 1 80 ? -1.591 3.911 22.230 1.00 79.06 80 TRP A CA 1
ATOM 593 C C . TRP A 1 80 ? -0.953 2.967 21.193 1.00 79.06 80 TRP A C 1
ATOM 595 O O . TRP A 1 80 ? -0.314 3.477 20.274 1.00 79.06 80 TRP A O 1
ATOM 605 N N . PRO A 1 81 ? -1.146 1.631 21.246 1.00 82.50 81 PRO A N 1
ATOM 606 C CA . PRO A 1 81 ? -0.519 0.736 20.272 1.00 82.50 81 PRO A CA 1
ATOM 607 C C . PRO A 1 81 ? -0.999 0.981 18.837 1.00 82.50 81 PRO A C 1
ATOM 609 O O . PRO A 1 81 ? -0.199 1.002 17.908 1.00 82.50 81 PRO A O 1
ATOM 612 N N . SER A 1 82 ? -2.300 1.208 18.650 1.00 81.69 82 SER A N 1
ATOM 613 C CA . SER A 1 82 ? -2.896 1.448 17.333 1.00 81.69 82 SER A CA 1
ATOM 614 C C . SER A 1 82 ? -2.462 2.794 16.752 1.00 81.69 82 SER A C 1
ATOM 616 O O . SER A 1 82 ? -2.188 2.879 15.558 1.00 81.69 82 SER A O 1
ATOM 618 N N . CYS A 1 83 ? -2.329 3.818 17.599 1.00 82.75 83 CYS A N 1
ATOM 619 C CA . CYS A 1 83 ? -1.812 5.125 17.200 1.00 82.75 83 CYS A CA 1
ATOM 620 C C . CYS A 1 83 ? -0.339 5.051 16.762 1.00 82.75 83 CYS A C 1
ATOM 622 O O . CYS A 1 83 ? 0.015 5.572 15.708 1.00 82.75 83 CYS A O 1
ATOM 624 N N . ILE A 1 84 ? 0.506 4.338 17.517 1.00 86.00 84 ILE A N 1
ATOM 625 C CA . ILE A 1 84 ? 1.925 4.158 17.173 1.00 86.00 84 ILE A CA 1
ATOM 626 C C . ILE A 1 84 ? 2.075 3.402 15.849 1.00 86.00 84 ILE A C 1
ATOM 628 O O . ILE A 1 84 ? 2.824 3.845 14.982 1.00 86.00 84 ILE A O 1
ATOM 632 N N . LEU A 1 85 ? 1.344 2.298 15.661 1.00 88.12 85 LEU A N 1
ATOM 633 C CA . LEU A 1 85 ? 1.391 1.525 14.414 1.00 88.12 85 LEU A CA 1
ATOM 634 C C . LEU A 1 85 ? 0.955 2.364 13.209 1.00 88.12 85 LEU A C 1
ATOM 636 O O . LEU A 1 85 ? 1.599 2.319 12.161 1.00 88.12 85 LEU A O 1
ATOM 640 N N . LEU A 1 86 ? -0.098 3.168 13.369 1.00 86.06 86 LEU A N 1
ATOM 641 C CA . LEU A 1 86 ? -0.553 4.070 12.319 1.00 86.06 86 LEU A CA 1
ATOM 642 C C . LEU A 1 86 ? 0.471 5.174 12.029 1.00 86.06 86 LEU A C 1
ATOM 644 O O . LEU A 1 86 ? 0.734 5.469 10.868 1.00 86.06 86 LEU A O 1
ATOM 648 N N . ALA A 1 87 ? 1.091 5.752 13.059 1.00 85.38 87 ALA A N 1
ATOM 649 C CA . ALA A 1 87 ? 2.141 6.750 12.893 1.00 85.38 87 ALA A CA 1
ATOM 650 C C . ALA A 1 87 ? 3.360 6.170 12.162 1.00 85.38 87 ALA A C 1
ATOM 652 O O . ALA A 1 87 ? 3.869 6.793 11.235 1.00 85.38 87 ALA A O 1
ATOM 653 N N . MET A 1 88 ? 3.794 4.957 12.517 1.00 87.88 88 MET A N 1
ATOM 654 C CA . MET A 1 88 ? 4.879 4.260 11.820 1.00 87.88 88 MET A CA 1
ATOM 655 C C . MET A 1 88 ? 4.544 4.028 10.345 1.00 87.88 88 MET A C 1
ATOM 657 O O . MET A 1 88 ? 5.383 4.273 9.480 1.00 87.88 88 MET A O 1
ATOM 661 N N . PHE A 1 89 ? 3.315 3.600 10.056 1.00 87.06 89 PHE A N 1
ATOM 662 C CA . PHE A 1 89 ? 2.832 3.418 8.692 1.00 87.06 89 PHE A CA 1
ATOM 663 C C . PHE A 1 89 ? 2.848 4.743 7.911 1.00 87.06 89 PHE A C 1
ATOM 665 O O . PHE A 1 89 ? 3.414 4.816 6.823 1.00 87.06 89 PHE A O 1
ATOM 672 N N . LEU A 1 90 ? 2.312 5.822 8.484 1.00 86.94 90 LEU A N 1
ATOM 673 C CA . LEU A 1 90 ? 2.306 7.142 7.849 1.00 86.94 90 LEU A CA 1
ATOM 674 C C . LEU A 1 90 ? 3.720 7.672 7.599 1.00 86.94 90 LEU A C 1
ATOM 676 O O . LEU A 1 90 ? 3.991 8.173 6.513 1.00 86.94 90 LEU A O 1
ATOM 680 N N . VAL A 1 91 ? 4.633 7.532 8.564 1.00 86.06 91 VAL A N 1
ATOM 681 C CA . VAL A 1 91 ? 6.037 7.942 8.409 1.00 86.06 91 VAL A CA 1
ATOM 682 C C . VAL A 1 91 ? 6.716 7.152 7.291 1.00 86.06 91 VAL A C 1
ATOM 684 O O . VAL A 1 91 ? 7.423 7.747 6.479 1.00 86.06 91 VAL A O 1
ATOM 687 N N . HIS A 1 92 ? 6.464 5.844 7.200 1.00 84.81 92 HIS A N 1
ATOM 688 C CA . HIS A 1 92 ? 7.014 4.994 6.145 1.00 84.81 92 HIS A CA 1
ATOM 689 C C . HIS A 1 92 ? 6.619 5.487 4.744 1.00 84.81 92 HIS A C 1
ATOM 691 O O . HIS A 1 92 ? 7.486 5.708 3.895 1.00 84.81 92 HIS A O 1
ATOM 697 N N . TYR A 1 93 ? 5.327 5.736 4.518 1.00 81.81 93 TYR A N 1
ATOM 698 C CA . TYR A 1 93 ? 4.842 6.209 3.219 1.00 81.81 93 TYR A CA 1
ATOM 699 C C . TYR A 1 93 ? 5.164 7.690 2.964 1.00 81.81 93 TYR A C 1
ATOM 701 O O . TYR A 1 93 ? 5.448 8.073 1.829 1.00 81.81 93 TYR A O 1
ATOM 709 N N . ALA A 1 94 ? 5.208 8.528 4.003 1.00 79.19 94 ALA A N 1
ATOM 710 C CA . ALA A 1 94 ? 5.617 9.925 3.879 1.00 79.19 94 ALA A CA 1
ATOM 711 C C . ALA A 1 94 ? 7.091 10.049 3.476 1.00 79.19 94 ALA A C 1
ATOM 713 O O . ALA A 1 94 ? 7.403 10.830 2.582 1.00 79.19 94 ALA A O 1
ATOM 714 N N . GLN A 1 95 ? 7.996 9.254 4.062 1.00 77.94 95 GLN A N 1
ATOM 715 C CA . GLN A 1 95 ? 9.414 9.248 3.683 1.00 77.94 95 GLN A CA 1
ATOM 716 C C . GLN A 1 95 ? 9.588 8.974 2.189 1.00 77.94 95 GLN A C 1
ATOM 718 O O . GLN A 1 95 ? 10.423 9.597 1.532 1.00 77.94 95 GLN A O 1
ATOM 723 N N . PHE A 1 96 ? 8.795 8.060 1.647 1.00 65.69 96 PHE A N 1
ATOM 724 C CA . PHE A 1 96 ? 8.865 7.686 0.249 1.00 65.69 96 PHE A CA 1
ATOM 725 C C . PHE A 1 96 ? 8.351 8.792 -0.680 1.00 65.69 96 PHE A C 1
ATOM 727 O O . PHE A 1 96 ? 9.042 9.184 -1.622 1.00 65.69 96 PHE A O 1
ATOM 734 N N . VAL A 1 97 ? 7.175 9.348 -0.374 1.00 64.25 97 VAL A N 1
ATOM 735 C CA . VAL A 1 97 ? 6.588 10.465 -1.128 1.00 64.25 97 VAL A CA 1
ATOM 736 C C . VAL A 1 97 ? 7.512 11.687 -1.086 1.00 64.25 97 VAL A C 1
ATOM 738 O O . VAL A 1 97 ? 7.801 12.288 -2.119 1.00 64.25 97 VAL A O 1
ATOM 741 N N . VAL A 1 98 ? 8.055 12.014 0.088 1.00 63.44 98 VAL A N 1
ATOM 742 C CA . VAL A 1 98 ? 8.962 13.153 0.287 1.00 63.44 98 VAL A CA 1
ATOM 743 C C . VAL A 1 98 ? 10.297 12.939 -0.426 1.00 63.44 98 VAL A C 1
ATOM 745 O O . VAL A 1 98 ? 10.788 13.857 -1.078 1.00 63.44 98 VAL A O 1
ATOM 748 N N . SER A 1 99 ? 10.871 11.733 -0.373 1.00 61.19 99 SER A N 1
ATOM 749 C CA . SER A 1 99 ? 12.126 11.430 -1.079 1.00 61.19 99 SER A CA 1
ATOM 750 C C . SER A 1 99 ? 11.961 11.527 -2.597 1.00 61.19 99 SER A C 1
ATOM 752 O O . SER A 1 99 ? 12.859 12.023 -3.274 1.00 61.19 99 SER A O 1
ATOM 754 N N . GLY A 1 100 ? 10.805 11.116 -3.129 1.00 59.56 100 GLY A N 1
ATOM 755 C CA . GLY A 1 100 ? 10.458 11.300 -4.539 1.00 59.56 100 GLY A CA 1
ATOM 756 C C . GLY A 1 100 ? 10.364 12.775 -4.942 1.00 59.56 100 GLY A C 1
ATOM 757 O O . GLY A 1 100 ? 10.950 13.165 -5.948 1.00 59.56 100 GLY A O 1
ATOM 758 N N . ILE A 1 101 ? 9.696 13.604 -4.130 1.00 58.41 101 ILE A N 1
ATOM 759 C CA . ILE A 1 101 ? 9.501 15.045 -4.387 1.00 58.41 101 ILE A CA 1
ATOM 760 C C . ILE A 1 101 ? 10.814 15.839 -4.265 1.00 58.41 101 ILE A C 1
ATOM 762 O O . ILE A 1 101 ? 11.102 16.684 -5.110 1.00 58.41 101 ILE A O 1
ATOM 766 N N . ILE A 1 102 ? 11.647 15.566 -3.254 1.00 58.00 102 ILE A N 1
ATOM 767 C CA . ILE A 1 102 ? 12.937 16.258 -3.054 1.00 58.00 102 ILE A CA 1
ATOM 768 C C . ILE A 1 102 ? 13.903 15.988 -4.216 1.00 58.00 102 ILE A C 1
ATOM 770 O O . ILE A 1 102 ? 14.641 16.881 -4.636 1.00 58.00 102 ILE A O 1
ATOM 774 N N . PHE A 1 103 ? 13.910 14.764 -4.748 1.00 57.31 103 PHE A N 1
ATOM 775 C CA . PHE A 1 103 ? 14.736 14.419 -5.906 1.00 57.31 103 PHE A CA 1
ATOM 776 C C . PHE A 1 103 ? 14.232 15.084 -7.197 1.00 57.31 103 PHE A C 1
ATOM 778 O O . PHE A 1 103 ? 15.026 15.359 -8.095 1.00 57.31 103 PHE A O 1
ATOM 785 N N . ASP A 1 104 ? 12.928 15.353 -7.286 1.00 55.50 104 ASP A N 1
ATOM 786 C CA . ASP A 1 104 ? 12.310 16.066 -8.404 1.00 55.50 104 ASP A CA 1
ATOM 787 C C . ASP A 1 104 ? 12.646 17.564 -8.381 1.00 55.50 104 ASP A C 1
ATOM 789 O O . ASP A 1 104 ? 13.093 18.102 -9.389 1.00 55.50 104 ASP A O 1
ATOM 793 N N . LEU A 1 105 ? 12.574 18.204 -7.207 1.00 56.47 105 LEU A N 1
ATOM 794 C CA . LEU A 1 105 ? 12.990 19.600 -7.007 1.00 56.47 105 LEU A CA 1
ATOM 795 C C . LEU A 1 105 ? 14.469 19.824 -7.349 1.00 56.47 105 LEU A C 1
ATOM 797 O O . LEU A 1 105 ? 14.793 20.774 -8.054 1.00 56.47 105 LEU A O 1
ATOM 801 N N . LYS A 1 106 ? 15.366 18.920 -6.929 1.00 57.00 106 LYS A N 1
ATOM 802 C CA . LYS A 1 106 ? 16.794 19.008 -7.285 1.00 57.00 106 LYS A CA 1
ATOM 803 C C . LYS A 1 106 ? 17.051 18.863 -8.786 1.00 57.00 106 LYS A C 1
ATOM 805 O O . LYS A 1 106 ? 17.942 19.522 -9.310 1.00 57.00 106 LYS A O 1
ATOM 810 N N . LEU A 1 107 ? 16.294 18.010 -9.478 1.00 54.94 107 LEU A N 1
ATOM 811 C CA . LEU A 1 107 ? 16.433 17.839 -10.926 1.00 54.94 107 LEU A CA 1
ATOM 812 C C . LEU A 1 107 ? 15.845 19.035 -11.692 1.00 54.94 107 LEU A C 1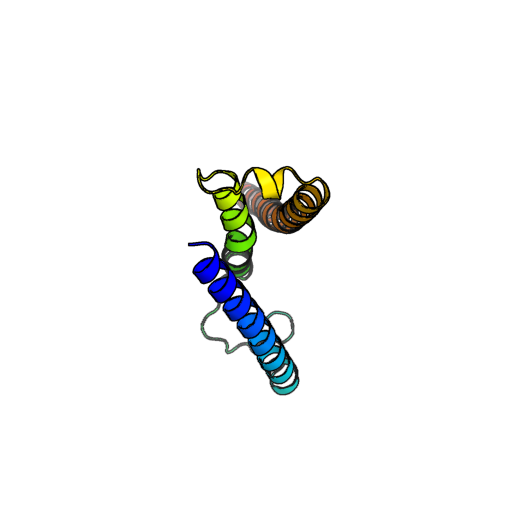
ATOM 814 O O . LEU A 1 107 ? 16.392 19.432 -12.715 1.00 54.94 107 LEU A O 1
ATOM 818 N N . PHE A 1 108 ? 14.748 19.614 -11.197 1.00 52.56 108 PHE A N 1
ATOM 819 C CA . PHE A 1 108 ? 14.138 20.811 -11.774 1.00 52.56 108 PHE A CA 1
ATOM 820 C C . PHE A 1 108 ? 15.049 22.039 -11.631 1.00 52.56 108 PHE A C 1
ATOM 822 O O . PHE A 1 108 ? 15.178 22.818 -12.579 1.00 52.56 108 PHE A O 1
ATOM 829 N N . ASP A 1 109 ? 15.736 22.165 -10.491 1.00 52.56 109 ASP A N 1
ATOM 830 C CA . ASP A 1 109 ? 16.769 23.182 -10.281 1.00 52.56 109 ASP A CA 1
ATOM 831 C C . ASP A 1 109 ? 17.971 22.974 -11.217 1.00 52.56 109 ASP A C 1
ATOM 833 O O . ASP A 1 109 ? 18.417 23.934 -11.844 1.00 52.56 109 ASP A O 1
ATOM 837 N N . GLU A 1 110 ? 18.468 21.742 -11.395 1.00 54.12 110 GLU A N 1
ATOM 838 C CA . GLU A 1 110 ? 19.584 21.482 -12.322 1.00 54.12 110 GLU A CA 1
ATOM 839 C C . GLU A 1 110 ? 19.217 21.699 -13.797 1.00 54.12 110 GLU A C 1
ATOM 841 O O . GLU A 1 110 ? 20.011 22.268 -14.547 1.00 54.12 110 GLU A O 1
ATOM 846 N N . VAL A 1 111 ? 18.015 21.303 -14.227 1.00 55.62 111 VAL A N 1
ATOM 847 C CA . VAL A 1 111 ? 17.539 21.557 -15.596 1.00 55.62 111 VAL A CA 1
ATOM 848 C C . VAL A 1 111 ? 17.336 23.056 -15.834 1.00 55.62 111 VAL A C 1
ATOM 850 O O . VAL A 1 111 ? 17.744 23.550 -16.883 1.00 55.62 111 VAL A O 1
ATOM 853 N N . SER A 1 112 ? 16.788 23.798 -14.863 1.00 51.12 112 SER A N 1
ATOM 854 C CA . SER A 1 112 ? 16.626 25.257 -14.976 1.00 51.12 112 SER A CA 1
ATOM 855 C C . SER A 1 112 ? 17.966 25.998 -15.016 1.00 51.12 112 SER A C 1
ATOM 857 O O . SER A 1 112 ? 18.123 26.922 -15.816 1.00 51.12 112 SER A O 1
ATOM 859 N N . PHE A 1 113 ? 18.957 25.586 -14.215 1.00 51.34 113 PHE A N 1
ATOM 860 C CA . PHE A 1 113 ? 20.300 26.184 -14.232 1.00 51.34 113 PHE A CA 1
ATOM 861 C C . PHE A 1 113 ? 21.118 25.801 -15.474 1.00 51.34 113 PHE A C 1
ATOM 863 O O . PHE A 1 113 ? 21.868 26.632 -15.988 1.00 51.34 113 PHE A O 1
ATOM 870 N N . GLY A 1 114 ? 20.950 24.585 -16.002 1.00 46.03 114 GLY A N 1
ATOM 871 C CA . GLY A 1 114 ? 21.621 24.127 -17.223 1.00 46.03 114 GLY A CA 1
ATOM 872 C C . GLY A 1 114 ? 21.242 24.932 -18.472 1.00 46.03 114 GLY A C 1
ATOM 873 O O . GLY A 1 114 ? 22.082 25.144 -19.344 1.00 46.03 114 GLY A O 1
ATOM 874 N N . THR A 1 115 ? 20.017 25.460 -18.538 1.00 48.81 115 THR A N 1
ATOM 875 C CA . THR A 1 115 ? 19.567 26.346 -19.628 1.00 48.81 115 THR A CA 1
ATOM 876 C C . THR A 1 115 ? 20.077 27.788 -19.544 1.00 48.81 115 THR A C 1
ATOM 878 O O . THR A 1 115 ? 19.967 28.515 -20.526 1.00 48.81 115 THR A O 1
ATOM 881 N N . VAL A 1 116 ? 20.654 28.220 -18.417 1.00 51.25 116 VAL A N 1
ATOM 882 C CA . VAL A 1 116 ? 21.170 29.596 -18.244 1.00 51.25 116 VAL A CA 1
ATOM 883 C C . VAL A 1 116 ? 22.667 29.707 -18.585 1.00 51.25 116 VAL A C 1
ATOM 885 O O . VAL A 1 116 ? 23.180 30.809 -18.741 1.00 51.25 116 VAL A O 1
ATOM 888 N N . SER A 1 117 ? 23.369 28.586 -18.795 1.00 46.91 117 SER A N 1
ATOM 889 C CA . SER A 1 117 ? 24.807 28.552 -19.121 1.00 46.91 117 SER A CA 1
ATOM 890 C C . SER A 1 117 ? 25.108 28.289 -20.609 1.00 46.91 117 SER A C 1
ATOM 892 O O . SER A 1 117 ? 26.130 27.691 -20.947 1.00 46.91 117 SER A O 1
ATOM 894 N N . MET A 1 118 ? 24.225 28.719 -21.510 1.00 46.94 118 MET A N 1
ATOM 895 C CA . MET A 1 118 ? 24.492 28.801 -22.950 1.00 46.94 118 MET A CA 1
ATOM 896 C C . MET A 1 118 ? 23.883 30.095 -23.494 1.00 46.94 118 MET A C 1
ATOM 898 O O . MET A 1 118 ? 22.83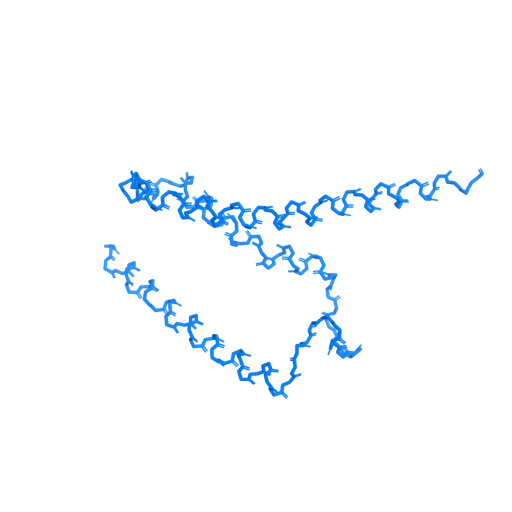8 30.070 -24.136 1.00 46.94 118 MET A O 1
ATOM 902 N N . ASN A 1 119 ? 24.515 31.225 -23.179 1.00 38.97 119 ASN A N 1
ATOM 903 C CA . ASN A 1 119 ? 24.492 32.461 -23.966 1.00 38.97 119 ASN A CA 1
ATOM 904 C C . ASN A 1 119 ? 25.741 33.275 -23.638 1.00 38.97 119 ASN A C 1
ATOM 906 O O . ASN A 1 119 ? 26.025 33.435 -22.430 1.00 38.97 119 ASN A O 1
#

Organism: NCBI:txid84702

Foldseek 3Di:
DVVVVVVVVVVVVVVVVVVVVVVVVCCVVQNDCDDPSNDPPPVDDDPVLVVVLVVLVCQQVVVVCCVVDPNNPCVQCVDPVSVVVSVVSNVVSVVVNVVSVVVVVVVVVVVVVVVVPPD

Nearest PDB structures (foldseek):
  3r84-assembly11_V  TM=4.897E-01  e=8.257E+00  Saccharomyces cerevisiae

Solvent-accessible surface area (backbone atoms only — not comparable to full-atom values): 6984 Å² total; per-residue (Å²): 109,68,68,61,52,51,54,50,52,52,52,50,54,52,48,52,53,52,52,50,54,53,49,52,53,47,39,74,75,70,46,52,79,60,74,98,61,40,62,95,78,61,89,77,76,64,60,68,64,59,53,48,49,66,66,51,43,58,74,42,49,52,58,52,49,46,65,72,38,97,75,40,59,62,76,63,54,70,35,67,70,5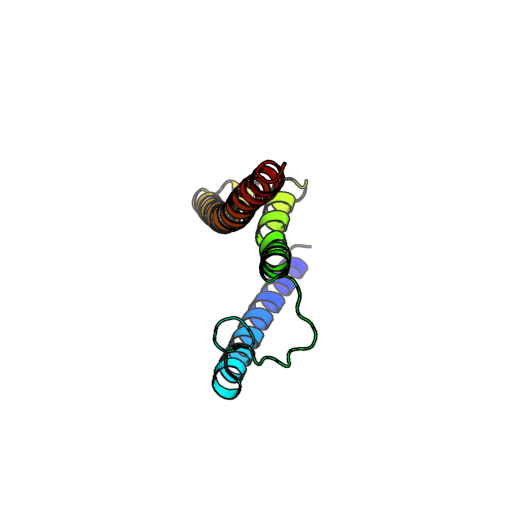3,38,51,55,48,49,52,52,46,52,58,44,46,52,51,57,50,54,55,50,56,56,48,53,56,49,52,51,49,55,58,53,60,67,67,77,74,126

Secondary structure (DSSP, 8-state):
-HHHHHHHHHHHHHHHHHHHHHHHHHHHHH--SSGGG--TT-S----HHHHHHHHHHHHHHHHHHHHHSTTS-HHHHTSHHHHHHHHHHHHHHHHHHHHHHHHHHHHHHHHHHHTTS--